Protein AF-A0A8X8Z8F3-F1 (afdb_monomer)

Structure (mmCIF, N/CA/C/O backbone):
data_AF-A0A8X8Z8F3-F1
#
_entry.id   AF-A0A8X8Z8F3-F1
#
loop_
_atom_site.group_PDB
_atom_site.id
_atom_site.type_symbol
_atom_site.label_atom_id
_atom_site.label_alt_id
_atom_site.label_comp_id
_atom_site.label_asym_id
_atom_site.label_entity_id
_atom_site.label_seq_id
_atom_site.pdbx_PDB_ins_code
_atom_site.Cartn_x
_atom_site.Cartn_y
_atom_site.Cartn_z
_atom_site.occupancy
_atom_site.B_iso_or_equiv
_atom_site.auth_seq_id
_atom_site.auth_comp_id
_atom_site.auth_asym_id
_atom_site.auth_atom_id
_atom_site.pdbx_PDB_model_num
ATOM 1 N N . MET A 1 1 ? 31.469 -39.290 -2.142 1.00 43.69 1 MET A N 1
ATOM 2 C CA . MET A 1 1 ? 32.102 -38.300 -3.041 1.00 43.69 1 MET A CA 1
ATOM 3 C C . MET A 1 1 ? 33.533 -38.746 -3.280 1.00 43.69 1 MET A C 1
ATOM 5 O O . MET A 1 1 ? 34.338 -38.673 -2.363 1.00 43.69 1 MET A O 1
ATOM 9 N N . ALA A 1 2 ? 33.801 -39.337 -4.444 1.00 33.38 2 ALA A N 1
ATOM 10 C CA . ALA A 1 2 ? 35.106 -39.889 -4.790 1.00 33.38 2 ALA A CA 1
ATOM 11 C C . ALA A 1 2 ? 36.032 -38.772 -5.294 1.00 33.38 2 ALA A C 1
ATOM 13 O O . ALA A 1 2 ? 35.688 -38.065 -6.240 1.00 33.38 2 ALA A O 1
ATOM 14 N N . ALA A 1 3 ? 37.185 -38.614 -4.646 1.00 33.22 3 ALA A N 1
ATOM 15 C CA . ALA A 1 3 ? 38.276 -37.774 -5.117 1.00 33.22 3 ALA A CA 1
ATOM 16 C C . ALA A 1 3 ? 39.025 -38.527 -6.224 1.00 33.22 3 ALA A C 1
ATOM 18 O O . ALA A 1 3 ? 39.540 -39.619 -5.992 1.00 33.22 3 ALA A O 1
ATOM 19 N N . ILE A 1 4 ? 39.054 -37.957 -7.427 1.00 37.78 4 ILE A N 1
ATOM 20 C CA . ILE A 1 4 ? 39.825 -38.486 -8.553 1.00 37.78 4 ILE A CA 1
ATOM 21 C C . ILE A 1 4 ? 41.087 -37.636 -8.681 1.00 37.78 4 ILE A C 1
ATOM 23 O O . ILE A 1 4 ? 41.047 -36.485 -9.111 1.00 37.78 4 ILE A O 1
ATOM 27 N N . THR A 1 5 ? 42.206 -38.226 -8.278 1.00 31.47 5 THR A N 1
ATOM 28 C CA . THR A 1 5 ? 43.564 -37.729 -8.486 1.00 31.47 5 THR A CA 1
ATOM 29 C C . THR A 1 5 ? 43.983 -38.049 -9.921 1.00 31.47 5 THR A C 1
ATOM 31 O O . THR A 1 5 ? 43.987 -39.216 -10.307 1.00 31.47 5 THR A O 1
ATOM 34 N N . TRP A 1 6 ? 44.370 -37.044 -10.707 1.00 32.50 6 TRP A N 1
ATOM 35 C CA . TRP A 1 6 ? 45.033 -37.248 -11.999 1.00 32.50 6 TRP A CA 1
ATOM 36 C C . TRP A 1 6 ? 46.479 -36.763 -11.918 1.00 32.50 6 TRP A C 1
ATOM 38 O O . TRP A 1 6 ? 46.748 -35.568 -11.817 1.00 32.50 6 TRP A O 1
ATOM 48 N N . ALA A 1 7 ? 47.412 -37.713 -11.968 1.00 33.41 7 ALA A N 1
ATOM 49 C CA . ALA A 1 7 ? 48.792 -37.463 -12.351 1.00 33.41 7 ALA A CA 1
ATOM 50 C C . ALA A 1 7 ? 48.845 -37.351 -13.882 1.00 33.41 7 ALA A C 1
ATOM 52 O O . ALA A 1 7 ? 48.299 -38.211 -14.572 1.00 33.41 7 ALA A O 1
ATOM 53 N N . SER A 1 8 ? 49.501 -36.321 -14.419 1.00 38.03 8 SER A N 1
ATOM 54 C CA . SER A 1 8 ? 49.778 -36.238 -15.855 1.00 38.03 8 SER A CA 1
ATOM 55 C C . SER A 1 8 ? 51.240 -35.879 -16.109 1.00 38.03 8 SER A C 1
ATOM 57 O O . SER A 1 8 ? 51.795 -34.949 -15.516 1.00 38.03 8 SER A O 1
ATOM 59 N N . LEU A 1 9 ? 51.857 -36.699 -16.959 1.00 38.66 9 LEU A N 1
ATOM 60 C CA . LEU A 1 9 ? 53.256 -36.674 -17.367 1.00 38.66 9 LEU A CA 1
ATOM 61 C C . LEU A 1 9 ? 53.637 -35.341 -18.025 1.00 38.66 9 LEU A C 1
ATOM 63 O O . LEU A 1 9 ? 52.954 -34.845 -18.918 1.00 38.66 9 LEU A O 1
ATOM 67 N N . HIS A 1 10 ? 54.797 -34.816 -17.636 1.00 41.41 10 HIS A N 1
ATOM 68 C CA . HIS A 1 10 ? 55.451 -33.705 -18.316 1.00 41.41 10 HIS A CA 1
ATOM 69 C C . HIS A 1 10 ? 56.137 -34.199 -19.598 1.00 41.41 10 HIS A C 1
ATOM 71 O O . HIS A 1 10 ? 57.133 -34.917 -19.531 1.00 41.41 10 HIS A O 1
ATOM 77 N N . LEU A 1 11 ? 55.660 -33.751 -20.759 1.00 39.16 11 LEU A N 1
ATOM 78 C CA . LEU A 1 11 ? 56.412 -33.781 -22.015 1.00 39.16 11 LEU A CA 1
ATOM 79 C C . LEU A 1 11 ? 56.846 -32.348 -22.340 1.00 39.16 11 LEU A C 1
ATOM 81 O O . LEU A 1 11 ? 56.034 -31.480 -22.645 1.00 39.16 11 LEU A O 1
ATOM 85 N N . LYS A 1 12 ? 58.147 -32.094 -22.193 1.00 33.94 12 LYS A N 1
ATOM 86 C CA . LYS A 1 12 ? 58.786 -30.787 -22.364 1.00 33.94 12 LYS A CA 1
ATOM 87 C C . LYS A 1 12 ? 59.230 -30.643 -23.820 1.00 33.94 12 LYS A C 1
ATOM 89 O O . LYS A 1 12 ? 60.264 -31.183 -24.200 1.00 33.94 12 LYS A O 1
ATOM 94 N N . THR A 1 13 ? 58.457 -29.939 -24.641 1.00 46.59 13 THR A N 1
ATOM 95 C CA . THR A 1 13 ? 58.897 -29.527 -25.984 1.00 46.59 13 THR A CA 1
ATOM 96 C C . THR A 1 13 ? 59.685 -28.213 -25.901 1.00 46.59 13 THR A C 1
ATOM 98 O O . THR A 1 13 ? 59.277 -27.323 -25.151 1.00 46.59 13 THR A O 1
ATOM 101 N N . PRO A 1 14 ? 60.796 -28.051 -26.641 1.00 41.56 14 PRO A N 1
ATOM 102 C CA . PRO A 1 14 ? 61.601 -26.835 -26.596 1.00 41.56 14 PRO A CA 1
ATOM 103 C C . PRO A 1 14 ? 60.925 -25.685 -27.359 1.00 41.56 14 PRO A C 1
ATOM 105 O O . PRO A 1 14 ? 60.580 -25.815 -28.532 1.00 41.56 14 PRO A O 1
ATOM 108 N N . THR A 1 15 ? 60.741 -24.546 -26.691 1.00 48.03 15 THR A N 1
ATOM 109 C CA . THR A 1 15 ? 60.278 -23.282 -27.279 1.00 48.03 15 THR A CA 1
ATOM 110 C C . THR A 1 15 ? 61.408 -22.630 -28.088 1.00 48.03 15 THR A C 1
ATOM 112 O O . THR A 1 15 ? 62.510 -22.483 -27.556 1.00 48.03 15 THR A O 1
ATOM 115 N N . PRO A 1 16 ? 61.180 -22.191 -29.339 1.00 45.72 16 PRO A N 1
ATOM 116 C CA . PRO A 1 16 ? 62.171 -21.419 -30.077 1.00 45.72 16 PRO A CA 1
ATOM 117 C C . PRO A 1 16 ? 62.262 -20.000 -29.498 1.00 45.72 16 PRO A C 1
ATOM 119 O O . PRO A 1 16 ? 61.254 -19.318 -29.308 1.00 45.72 16 PRO A O 1
ATOM 122 N N . SER A 1 17 ? 63.479 -19.544 -29.206 1.00 52.16 17 SER A N 1
ATOM 123 C CA . SER A 1 17 ? 63.750 -18.190 -28.722 1.00 52.16 17 SER A CA 1
ATOM 124 C C . SER A 1 17 ? 63.631 -17.179 -29.865 1.00 52.16 17 SER A C 1
ATOM 126 O O . SER A 1 17 ? 64.518 -17.091 -30.713 1.00 52.16 17 SER A O 1
ATOM 128 N N . LEU A 1 18 ? 62.552 -16.398 -29.881 1.00 50.28 18 LEU A N 1
ATOM 129 C CA . LEU A 1 18 ? 62.439 -15.209 -30.726 1.00 50.28 18 LEU A CA 1
ATOM 130 C C . LEU A 1 18 ? 63.253 -14.067 -30.100 1.00 50.28 18 LEU A C 1
ATOM 132 O O . LEU A 1 18 ? 62.973 -13.626 -28.986 1.00 50.28 18 LEU A O 1
ATOM 136 N N . HIS A 1 19 ? 64.280 -13.604 -30.811 1.00 53.75 19 HIS A N 1
ATOM 137 C CA . HIS A 1 19 ? 65.082 -12.448 -30.421 1.00 53.75 19 HIS A CA 1
ATOM 138 C C . HIS A 1 19 ? 64.339 -11.161 -30.804 1.00 53.75 19 HIS A C 1
ATOM 140 O O . HIS A 1 19 ? 64.171 -10.868 -31.987 1.00 53.75 19 HIS A O 1
ATOM 146 N N . PHE A 1 20 ? 63.882 -10.398 -29.811 1.00 52.25 20 PHE A N 1
ATOM 147 C CA . PHE A 1 20 ? 63.303 -9.072 -30.027 1.00 52.25 20 PHE A CA 1
ATOM 148 C C . PHE A 1 20 ? 64.418 -8.013 -30.048 1.00 52.25 20 PHE A C 1
ATOM 150 O O . PHE A 1 20 ? 65.245 -8.004 -29.133 1.00 52.25 20 PHE A O 1
ATOM 157 N N . PRO A 1 21 ? 64.462 -7.101 -31.036 1.00 55.72 21 PRO A N 1
ATOM 1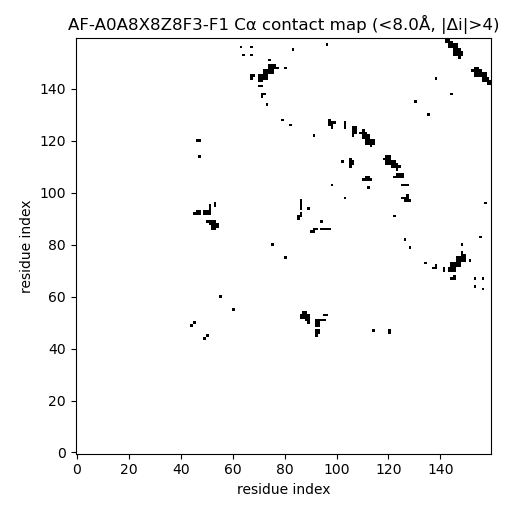58 C CA . PRO A 1 21 ? 65.409 -5.994 -31.013 1.00 55.72 21 PRO A CA 1
ATOM 159 C C . PRO A 1 21 ? 65.027 -4.983 -29.920 1.00 55.72 21 PRO A C 1
ATOM 161 O O . PRO A 1 21 ? 63.849 -4.703 -29.694 1.00 55.72 21 PRO A O 1
ATOM 164 N N . ASN A 1 22 ? 66.031 -4.426 -29.238 1.00 58.31 22 ASN A N 1
ATOM 165 C CA . ASN A 1 22 ? 65.827 -3.426 -28.189 1.00 58.31 22 ASN A CA 1
ATOM 166 C C . ASN A 1 22 ? 65.208 -2.141 -28.761 1.00 58.31 22 ASN A C 1
ATOM 168 O O . ASN A 1 22 ? 65.807 -1.474 -29.604 1.00 58.31 22 ASN A O 1
ATOM 172 N N . LEU A 1 23 ? 64.031 -1.771 -28.253 1.00 58.06 23 LEU A N 1
ATOM 173 C CA . LEU A 1 23 ? 63.399 -0.480 -28.522 1.00 58.06 23 LEU A CA 1
ATOM 174 C C . LEU A 1 23 ? 64.126 0.650 -27.764 1.00 58.06 23 LEU A C 1
ATOM 176 O O . LEU A 1 23 ? 64.503 0.464 -26.601 1.00 58.06 23 LEU A O 1
ATOM 180 N N . PRO A 1 24 ? 64.305 1.836 -28.376 1.00 53.84 24 PRO A N 1
ATOM 181 C CA . PRO A 1 24 ? 64.864 2.993 -27.687 1.00 53.84 24 PRO A CA 1
ATOM 182 C C . PRO A 1 24 ? 63.891 3.475 -26.604 1.00 53.84 24 PRO A C 1
ATOM 184 O O . PRO A 1 24 ? 62.685 3.536 -26.831 1.00 53.84 24 PRO A O 1
ATOM 187 N N . LYS A 1 25 ? 64.405 3.827 -25.419 1.00 58.78 25 LYS A N 1
ATOM 188 C CA . LYS A 1 25 ? 63.605 4.393 -24.320 1.00 58.78 25 LYS A CA 1
ATOM 189 C C . LYS A 1 25 ? 63.411 5.898 -24.543 1.00 58.78 25 LYS A C 1
ATOM 191 O O . LYS A 1 25 ? 64.425 6.597 -24.526 1.00 58.78 25 LYS A O 1
ATOM 196 N N . PRO A 1 26 ? 62.182 6.442 -24.643 1.00 51.66 26 PRO A N 1
ATOM 197 C CA . PRO A 1 26 ? 61.991 7.882 -24.576 1.00 51.66 26 PRO A CA 1
ATOM 198 C C . PRO A 1 26 ? 61.327 8.299 -23.255 1.00 51.66 26 PRO A C 1
ATOM 200 O O . PRO A 1 26 ? 60.223 7.884 -22.921 1.00 51.66 26 PRO A O 1
ATOM 203 N N . HIS A 1 27 ? 62.093 9.113 -22.528 1.00 49.78 27 HIS A N 1
ATOM 204 C CA . HIS A 1 27 ? 61.768 10.233 -21.637 1.00 49.78 27 HIS A CA 1
ATOM 205 C C . HIS A 1 27 ? 60.506 10.210 -20.754 1.00 49.78 27 HIS A C 1
ATOM 207 O O . HIS A 1 27 ? 59.371 10.113 -21.208 1.00 49.78 27 HIS A O 1
ATOM 213 N N . SER A 1 28 ? 60.734 10.439 -19.454 1.00 52.75 28 SER A N 1
ATOM 214 C CA . SER A 1 28 ? 59.713 10.634 -18.426 1.00 52.75 28 SER A CA 1
ATOM 215 C C . SER A 1 28 ? 58.851 11.865 -18.717 1.00 52.75 28 SER A C 1
ATOM 217 O O . SER A 1 28 ? 59.177 12.985 -18.319 1.00 52.75 28 SER A O 1
ATOM 219 N N . ILE A 1 29 ? 57.714 11.656 -19.371 1.00 55.25 29 ILE A N 1
ATOM 220 C CA . ILE A 1 29 ? 56.588 12.577 -19.261 1.00 55.25 29 ILE A CA 1
ATOM 221 C C . ILE A 1 29 ? 56.044 12.384 -17.845 1.00 55.25 29 ILE A C 1
ATOM 223 O O . ILE A 1 29 ? 55.671 11.273 -17.470 1.00 55.25 29 ILE A O 1
ATOM 227 N N . LEU A 1 30 ? 56.028 13.447 -17.039 1.00 57.44 30 LEU A N 1
ATOM 228 C CA . LEU A 1 30 ? 55.315 13.485 -15.761 1.00 57.44 30 LEU A CA 1
ATOM 229 C C . LEU A 1 30 ? 53.806 13.372 -16.033 1.00 57.44 30 LEU A C 1
ATOM 231 O O . LEU A 1 30 ? 53.059 14.346 -15.970 1.00 57.44 30 LEU A O 1
ATOM 235 N N . THR A 1 31 ? 53.338 12.174 -16.372 1.00 57.81 31 THR A N 1
ATOM 236 C CA . THR A 1 31 ? 51.919 11.844 -16.395 1.00 57.81 31 THR A CA 1
ATOM 237 C C . THR A 1 31 ? 51.443 11.830 -14.954 1.00 57.81 31 THR A C 1
ATOM 239 O O . THR A 1 31 ? 51.767 10.917 -14.191 1.00 57.81 31 THR A O 1
ATOM 242 N N . ARG A 1 32 ? 50.683 12.863 -14.567 1.00 60.31 32 ARG A N 1
ATOM 243 C CA . ARG A 1 32 ? 49.881 12.848 -13.339 1.00 60.31 32 ARG A CA 1
ATOM 244 C C . ARG A 1 32 ? 49.133 11.511 -13.306 1.00 60.31 32 ARG A C 1
ATOM 246 O O . ARG A 1 32 ? 48.430 11.221 -14.276 1.00 60.31 32 ARG A O 1
ATOM 253 N N . PRO A 1 33 ? 49.274 10.694 -12.248 1.00 62.16 33 PRO A N 1
ATOM 254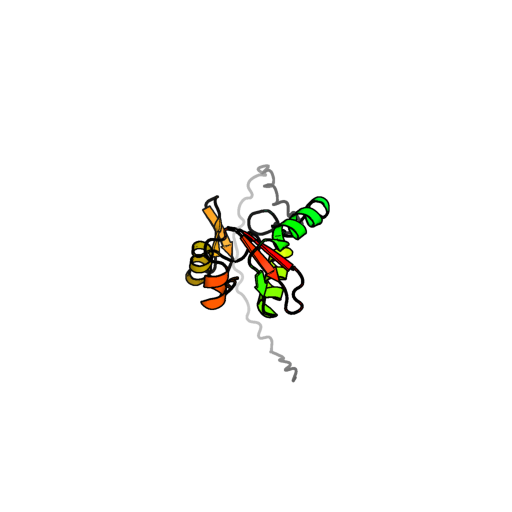 C CA . PRO A 1 33 ? 48.493 9.474 -12.150 1.00 62.16 33 PRO A CA 1
ATOM 255 C C . PRO A 1 33 ? 47.019 9.867 -12.233 1.00 62.16 33 PRO A C 1
ATOM 257 O O . PRO A 1 33 ? 46.569 10.750 -11.496 1.00 62.16 33 PRO A O 1
ATOM 260 N N . ALA A 1 34 ? 46.289 9.255 -13.168 1.00 68.50 34 ALA A N 1
ATOM 261 C CA . ALA A 1 34 ? 44.843 9.392 -13.223 1.00 68.50 34 ALA A CA 1
ATOM 262 C C . ALA A 1 34 ? 44.290 9.099 -11.817 1.00 68.50 34 ALA A C 1
ATOM 264 O O . ALA A 1 34 ? 44.790 8.177 -11.155 1.00 68.50 34 ALA A O 1
ATOM 265 N N . PRO A 1 35 ? 43.330 9.895 -11.314 1.00 67.38 35 PRO A N 1
ATOM 266 C CA . PRO A 1 35 ? 42.767 9.653 -9.999 1.00 67.38 35 PRO A CA 1
ATOM 267 C C . PRO A 1 35 ? 42.240 8.220 -9.974 1.00 67.38 35 PRO A C 1
ATOM 269 O O . PRO A 1 35 ? 41.358 7.855 -10.750 1.00 67.38 35 PRO A O 1
ATOM 272 N N . ARG A 1 36 ? 42.832 7.389 -9.112 1.00 65.44 36 ARG A N 1
ATOM 273 C CA . ARG A 1 36 ? 42.339 6.032 -8.879 1.00 65.44 36 ARG A CA 1
ATOM 274 C C . ARG A 1 36 ? 40.875 6.158 -8.452 1.00 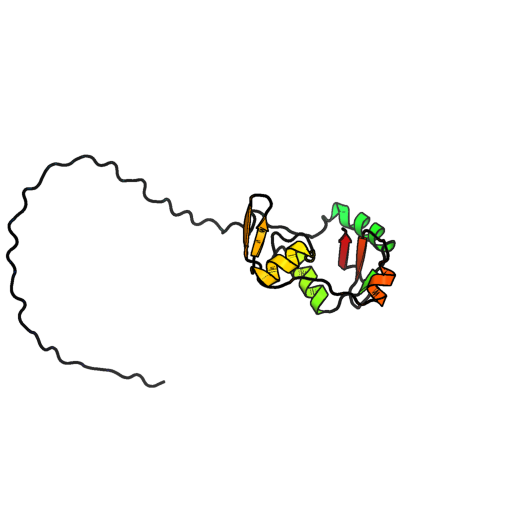65.44 36 ARG A C 1
ATOM 276 O O . ARG A 1 36 ? 40.596 7.029 -7.618 1.00 65.44 36 ARG A O 1
ATOM 283 N N . PRO A 1 37 ? 39.951 5.342 -8.988 1.00 68.50 37 PRO A N 1
ATOM 284 C CA . PRO A 1 37 ? 38.574 5.372 -8.529 1.00 68.50 37 PRO A CA 1
ATOM 285 C C . PRO A 1 37 ? 38.591 5.147 -7.018 1.00 68.50 37 PRO A C 1
ATOM 287 O O . PRO A 1 37 ? 39.109 4.146 -6.522 1.00 68.50 37 PRO A O 1
ATOM 290 N N . ARG A 1 38 ? 38.111 6.145 -6.273 1.00 70.38 38 ARG A N 1
ATOM 291 C CA . ARG A 1 38 ? 37.928 6.030 -4.829 1.00 70.38 38 ARG A CA 1
ATOM 292 C C . ARG A 1 38 ? 36.807 5.024 -4.616 1.00 70.38 38 ARG A C 1
ATOM 294 O O . ARG A 1 38 ? 35.641 5.374 -4.758 1.00 70.38 38 ARG A O 1
ATOM 301 N N . ILE A 1 39 ? 37.173 3.788 -4.296 1.00 72.88 39 ILE A N 1
ATOM 302 C CA . ILE A 1 39 ? 36.227 2.770 -3.844 1.00 72.88 39 ILE A CA 1
ATOM 303 C C . ILE A 1 39 ? 35.665 3.267 -2.509 1.00 72.88 39 ILE A C 1
ATOM 305 O O . ILE A 1 39 ? 36.397 3.372 -1.525 1.00 72.88 39 ILE A O 1
ATOM 309 N N . ARG A 1 40 ? 34.388 3.650 -2.493 1.00 69.06 40 ARG A N 1
ATOM 310 C CA . ARG A 1 40 ? 33.650 3.949 -1.263 1.00 69.06 40 ARG A CA 1
ATOM 311 C C . ARG A 1 40 ? 32.885 2.691 -0.871 1.00 69.06 40 ARG A C 1
ATOM 313 O O . ARG A 1 40 ? 32.129 2.168 -1.677 1.00 69.06 40 ARG A O 1
ATOM 320 N N . ALA A 1 41 ? 33.100 2.216 0.350 1.00 78.00 41 ALA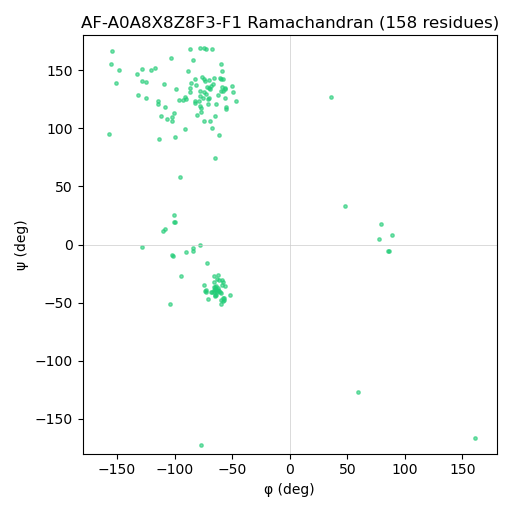 A N 1
ATOM 321 C CA . ALA A 1 41 ? 32.358 1.107 0.943 1.00 78.00 41 ALA A CA 1
ATOM 322 C C . ALA A 1 41 ? 31.202 1.652 1.800 1.00 78.00 41 ALA A C 1
ATOM 324 O O . ALA A 1 41 ? 31.177 1.465 3.013 1.00 78.00 41 ALA A O 1
ATOM 325 N N . SER A 1 42 ? 30.303 2.426 1.192 1.00 86.69 42 SER A N 1
ATOM 326 C CA . SER A 1 42 ? 29.051 2.834 1.839 1.00 86.69 42 SER A CA 1
ATOM 327 C C . SER A 1 42 ? 27.990 1.747 1.668 1.00 86.69 42 SER A C 1
ATOM 329 O O . SER A 1 42 ? 28.093 0.920 0.761 1.00 86.69 42 SER A O 1
ATOM 331 N N . LEU A 1 43 ? 26.972 1.750 2.532 1.00 92.38 43 LEU A N 1
ATOM 332 C CA . LEU A 1 43 ? 25.776 0.936 2.314 1.00 92.38 43 LEU A CA 1
ATOM 333 C C . LEU A 1 43 ? 25.120 1.326 0.981 1.00 92.38 43 LEU A C 1
ATOM 335 O O . LEU A 1 43 ? 25.240 2.472 0.541 1.00 92.38 43 LEU A O 1
ATOM 339 N N . ILE A 1 44 ? 24.470 0.355 0.340 1.00 92.69 44 ILE A N 1
ATOM 340 C CA . ILE A 1 44 ? 23.706 0.588 -0.886 1.00 92.69 44 ILE A CA 1
ATOM 341 C C . ILE A 1 44 ? 22.506 1.491 -0.587 1.00 92.69 44 ILE A C 1
ATOM 343 O O . ILE A 1 44 ? 21.905 1.403 0.485 1.00 92.69 44 ILE A O 1
ATOM 347 N N . GLU A 1 45 ? 22.182 2.371 -1.528 1.00 93.44 45 GLU A N 1
ATOM 348 C CA . GLU A 1 45 ? 20.980 3.193 -1.443 1.00 93.44 45 GLU A CA 1
ATOM 349 C C . GLU A 1 45 ? 19.741 2.346 -1.782 1.00 93.44 45 GLU A C 1
ATOM 351 O O . GLU A 1 45 ? 19.824 1.475 -2.650 1.00 93.44 45 GLU A O 1
ATOM 356 N N . PRO A 1 46 ? 18.594 2.577 -1.122 1.00 95.44 46 PRO A N 1
ATOM 357 C CA . PRO A 1 46 ? 17.337 1.941 -1.501 1.00 95.44 46 PRO A CA 1
ATOM 358 C C . PRO A 1 46 ? 16.926 2.286 -2.937 1.00 95.44 46 PRO A C 1
ATOM 360 O O . PRO A 1 46 ? 17.257 3.359 -3.452 1.00 95.44 46 PRO A O 1
ATOM 363 N N . ASP A 1 47 ? 16.133 1.414 -3.556 1.00 93.06 47 ASP A N 1
ATOM 364 C CA . ASP A 1 47 ? 15.536 1.674 -4.866 1.00 93.06 47 ASP A CA 1
ATOM 365 C C . ASP A 1 47 ? 14.684 2.956 -4.839 1.00 93.06 47 ASP A C 1
ATOM 367 O O . ASP A 1 47 ? 13.891 3.192 -3.928 1.00 93.06 47 ASP A O 1
ATOM 371 N N . GLY A 1 48 ? 14.879 3.828 -5.833 1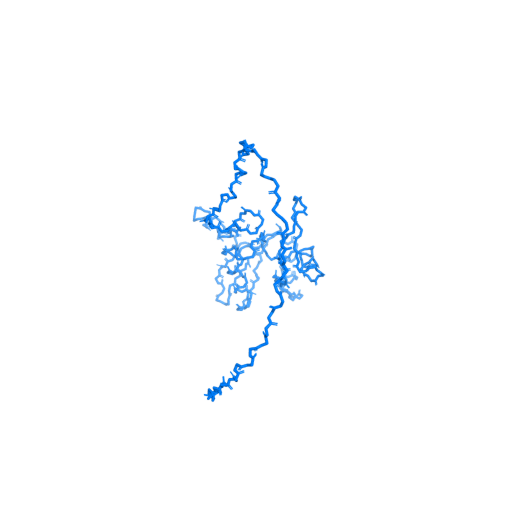.00 90.69 48 GLY A N 1
ATOM 372 C CA . GLY A 1 48 ? 14.271 5.165 -5.863 1.00 90.69 48 GLY A CA 1
ATOM 373 C C . GLY A 1 48 ? 14.949 6.204 -4.956 1.00 90.69 48 GLY A C 1
ATOM 374 O O . GLY A 1 48 ? 14.476 7.335 -4.868 1.00 90.69 48 GLY A O 1
ATOM 375 N N . GLY A 1 49 ? 16.062 5.850 -4.306 1.00 92.44 49 GLY A N 1
ATOM 376 C CA . GLY A 1 49 ? 16.923 6.758 -3.543 1.00 92.44 49 GLY A CA 1
ATOM 377 C C . GLY A 1 49 ? 16.505 6.983 -2.088 1.00 92.44 49 GLY A C 1
ATOM 378 O O . GLY A 1 49 ? 17.218 7.650 -1.342 1.00 92.44 49 GLY A O 1
ATOM 379 N N . THR A 1 50 ? 15.360 6.462 -1.639 1.00 93.81 50 THR A N 1
ATOM 380 C CA . THR A 1 50 ? 14.898 6.592 -0.246 1.00 93.81 50 THR A CA 1
ATOM 381 C C . THR A 1 50 ? 14.037 5.396 0.149 1.00 93.81 50 THR A C 1
ATOM 383 O O . THR A 1 50 ? 13.207 4.946 -0.635 1.00 93.81 50 THR A O 1
ATOM 386 N N . LEU A 1 51 ? 14.222 4.900 1.377 1.00 96.62 51 LEU A N 1
ATOM 387 C CA . LEU A 1 51 ? 13.383 3.847 1.950 1.00 96.62 51 LEU A CA 1
ATOM 388 C C . LEU A 1 51 ? 11.986 4.407 2.249 1.00 96.62 51 LEU A C 1
ATOM 390 O O . LEU A 1 51 ? 11.856 5.408 2.958 1.00 96.62 51 LEU A O 1
ATOM 394 N N . VAL A 1 52 ? 10.950 3.760 1.724 1.00 97.50 52 VAL A N 1
ATOM 395 C CA . VAL A 1 52 ? 9.551 4.153 1.916 1.00 97.50 52 VAL A CA 1
ATOM 396 C C . VAL A 1 52 ? 8.926 3.286 3.008 1.00 97.50 52 VAL A C 1
ATOM 398 O O . VAL A 1 52 ? 8.416 2.207 2.735 1.00 97.50 52 VAL A O 1
ATOM 401 N N . GLU A 1 53 ? 8.964 3.763 4.252 1.00 97.25 53 GLU A N 1
ATOM 402 C CA . GLU A 1 53 ? 8.262 3.142 5.384 1.00 97.25 53 GLU A CA 1
ATOM 403 C C . GLU A 1 53 ? 6.815 3.661 5.463 1.00 97.25 53 GLU A C 1
ATOM 405 O O . GLU A 1 53 ? 6.576 4.869 5.357 1.00 97.25 53 GLU A O 1
ATOM 410 N N . LEU A 1 54 ? 5.843 2.762 5.658 1.00 97.62 54 LEU A N 1
ATOM 411 C CA . LEU A 1 54 ? 4.407 3.103 5.696 1.00 97.62 54 LEU A CA 1
ATOM 412 C C . LEU A 1 54 ? 3.795 3.005 7.100 1.00 97.62 54 LEU A C 1
ATOM 414 O O . LEU A 1 54 ? 2.574 3.047 7.262 1.00 97.62 54 LEU A O 1
ATOM 418 N N . MET A 1 55 ? 4.639 2.907 8.126 1.00 97.00 55 MET A N 1
ATOM 419 C CA . MET A 1 55 ? 4.212 2.952 9.519 1.00 97.00 55 MET A CA 1
ATOM 420 C C . MET A 1 55 ? 3.749 4.362 9.899 1.00 97.00 55 MET A C 1
ATOM 422 O O . MET A 1 55 ? 4.391 5.373 9.608 1.00 97.00 55 MET A O 1
ATOM 426 N N . VAL A 1 56 ? 2.611 4.440 10.586 1.00 96.19 56 VAL A N 1
ATOM 427 C CA . VAL A 1 56 ? 2.103 5.706 11.122 1.00 96.19 56 VAL A CA 1
ATOM 428 C C . VAL A 1 56 ? 2.982 6.140 12.295 1.00 96.19 56 VAL A C 1
ATOM 430 O O . VAL A 1 56 ? 3.291 5.344 13.180 1.00 96.19 56 VAL A O 1
ATOM 433 N N . LYS A 1 57 ? 3.338 7.427 12.345 1.00 96.12 57 LYS A N 1
ATOM 434 C CA . LYS A 1 57 ? 4.054 8.004 13.490 1.00 96.12 57 LYS A CA 1
ATOM 435 C C . LYS A 1 57 ? 3.239 7.846 14.771 1.00 96.12 57 LYS A C 1
ATOM 437 O O . LYS A 1 57 ? 2.033 8.082 14.772 1.00 96.12 57 LYS A O 1
ATOM 442 N N . GLU A 1 58 ? 3.906 7.574 15.888 1.00 95.75 58 GLU A N 1
ATOM 443 C CA . GLU A 1 58 ? 3.223 7.339 17.169 1.00 95.75 58 GLU A CA 1
ATOM 444 C C . GLU A 1 58 ? 2.304 8.508 17.579 1.00 95.75 58 GLU A C 1
ATOM 446 O O . GLU A 1 58 ? 1.196 8.294 18.064 1.00 95.75 58 GLU A O 1
ATOM 451 N N . SER A 1 59 ? 2.698 9.751 17.276 1.00 96.88 59 SER A N 1
ATOM 452 C CA . SER A 1 59 ? 1.891 10.953 17.533 1.00 96.88 59 SER A CA 1
ATOM 453 C C . SER A 1 59 ? 0.558 11.000 16.773 1.00 96.88 59 SER A C 1
ATOM 455 O O . SER A 1 59 ? -0.379 11.661 17.213 1.00 96.88 59 SER A O 1
ATOM 457 N N . GLU A 1 60 ? 0.463 10.329 15.626 1.00 96.00 60 GLU A N 1
ATOM 458 C CA . GLU A 1 60 ? -0.715 10.316 14.746 1.00 96.00 60 GLU A CA 1
ATOM 459 C C . GLU A 1 60 ? -1.541 9.031 14.894 1.00 96.00 60 GLU A C 1
ATOM 461 O O . GLU A 1 60 ? -2.659 8.937 14.390 1.00 96.00 60 GLU A O 1
ATOM 466 N N . LYS A 1 61 ? -1.029 8.030 15.614 1.00 94.62 61 LYS A N 1
ATOM 467 C CA . LYS A 1 61 ? -1.658 6.712 15.733 1.00 94.62 61 LYS A CA 1
ATOM 468 C C . LYS A 1 61 ? -3.083 6.793 16.276 1.00 94.62 61 LYS A C 1
ATOM 470 O O . LYS A 1 61 ? -4.000 6.240 15.678 1.00 94.62 61 LYS A O 1
ATOM 475 N N . LEU A 1 62 ? -3.297 7.548 17.355 1.00 96.19 62 LEU A N 1
ATOM 476 C CA . LEU A 1 62 ? -4.625 7.709 17.963 1.00 96.19 62 LEU A CA 1
ATOM 477 C C . LEU A 1 62 ? -5.636 8.375 17.021 1.00 96.19 62 LEU A C 1
ATOM 479 O O . LEU A 1 62 ? -6.811 8.011 17.033 1.00 96.19 62 LEU A O 1
ATOM 483 N N . SER A 1 63 ? -5.209 9.351 16.214 1.00 96.56 63 SER A N 1
ATOM 484 C CA . SER A 1 63 ? -6.111 10.015 15.267 1.00 96.56 63 SER A CA 1
ATOM 485 C C . SER A 1 63 ? -6.448 9.103 14.090 1.00 96.56 63 SER A C 1
ATOM 487 O O . SER A 1 63 ? -7.607 9.047 13.683 1.00 96.56 63 SER A O 1
ATOM 489 N N . LYS A 1 64 ? -5.475 8.327 13.595 1.00 96.31 64 LYS A N 1
ATOM 490 C CA . LYS A 1 64 ? -5.694 7.323 12.545 1.00 96.31 64 LYS A CA 1
ATOM 491 C C . LYS A 1 64 ? -6.615 6.197 13.010 1.00 96.31 64 LYS A C 1
ATOM 493 O O . LYS A 1 64 ? -7.544 5.870 12.282 1.00 96.31 64 LYS A O 1
ATOM 498 N N . VAL A 1 65 ? -6.433 5.670 14.223 1.00 96.44 65 VAL A N 1
ATOM 499 C CA . VAL A 1 65 ? -7.321 4.638 14.792 1.00 96.44 65 VAL A CA 1
ATOM 500 C C . VAL A 1 65 ? -8.767 5.135 14.842 1.00 96.44 65 VAL A C 1
ATOM 502 O O . VAL A 1 65 ? -9.653 4.472 14.313 1.00 96.44 65 VAL A O 1
ATOM 505 N N . LYS A 1 66 ? -9.002 6.344 15.369 1.00 96.81 66 LYS A N 1
ATOM 506 C CA . LYS A 1 66 ? -10.347 6.947 15.403 1.00 96.81 66 LYS A CA 1
ATOM 507 C C . LYS A 1 66 ? -10.942 7.155 14.011 1.00 96.81 66 LYS A C 1
ATOM 509 O O . LYS A 1 66 ? -12.128 6.926 13.812 1.00 96.81 66 LYS A O 1
ATOM 514 N N . ALA A 1 67 ? -10.136 7.593 13.043 1.00 95.06 67 ALA A N 1
ATOM 515 C CA . ALA A 1 67 ? -10.600 7.755 11.668 1.00 95.06 67 ALA A CA 1
ATOM 516 C C . ALA A 1 67 ? -11.000 6.407 11.045 1.00 95.06 67 ALA A C 1
ATOM 518 O O . ALA A 1 67 ? -12.023 6.324 10.372 1.00 95.06 67 ALA A O 1
ATOM 519 N N . ALA A 1 68 ? -10.233 5.346 11.311 1.00 96.56 68 ALA A N 1
ATOM 520 C CA . ALA A 1 68 ? -10.489 4.011 10.782 1.00 96.56 68 ALA A CA 1
ATOM 521 C C . ALA A 1 68 ? -11.785 3.374 11.304 1.00 96.56 68 ALA A C 1
ATOM 523 O O . ALA A 1 68 ? -12.382 2.563 10.599 1.00 96.56 68 ALA A O 1
ATOM 524 N N . GLU A 1 69 ? -12.250 3.740 12.504 1.00 95.94 69 GLU A N 1
ATOM 525 C CA . GLU A 1 69 ? -13.516 3.238 13.065 1.00 95.94 69 GLU A CA 1
ATOM 526 C C . GLU A 1 69 ? -14.726 3.559 12.178 1.00 95.94 69 GLU A C 1
ATOM 528 O O . GLU A 1 69 ? -15.688 2.792 12.152 1.00 95.94 69 GLU A O 1
ATOM 533 N N . GLN A 1 70 ? -14.667 4.672 11.442 1.00 95.06 70 GLN A N 1
ATOM 534 C CA . GLN A 1 70 ? -15.743 5.147 10.569 1.00 95.06 70 GLN A CA 1
ATOM 535 C C . GLN A 1 70 ? -15.642 4.607 9.136 1.00 95.06 70 GLN A C 1
ATOM 537 O O . GLN A 1 70 ? -16.542 4.846 8.331 1.00 95.06 70 GLN A O 1
ATOM 542 N N . LEU A 1 71 ? -14.559 3.900 8.799 1.00 96.88 71 LEU A N 1
ATOM 543 C CA . LEU A 1 71 ? -14.320 3.408 7.446 1.00 96.88 71 LEU A CA 1
ATOM 544 C C . LEU A 1 71 ? -14.946 2.025 7.224 1.00 96.88 71 LEU A C 1
ATOM 546 O O . LEU A 1 71 ? -14.993 1.202 8.145 1.00 96.88 71 LEU A O 1
ATOM 550 N N . PRO A 1 72 ? -15.368 1.715 5.983 1.00 96.56 72 PRO A N 1
ATOM 551 C CA . PRO A 1 72 ? -15.683 0.345 5.604 1.00 96.56 72 PRO A CA 1
ATOM 552 C C . PRO A 1 72 ? -14.471 -0.560 5.852 1.00 96.56 72 PRO A C 1
ATOM 554 O O . PRO A 1 72 ? -13.336 -0.220 5.509 1.00 96.56 72 PRO A O 1
ATOM 557 N N . LYS A 1 73 ? -14.728 -1.716 6.469 1.00 96.00 73 LYS A N 1
ATOM 558 C CA . LYS A 1 73 ? -13.693 -2.664 6.889 1.00 96.00 73 LYS A CA 1
ATOM 559 C C . LYS A 1 73 ? -13.533 -3.794 5.879 1.00 96.00 73 LYS A C 1
ATOM 561 O O . LYS A 1 73 ? -14.519 -4.417 5.481 1.00 96.00 73 LYS A O 1
ATOM 566 N N . ILE A 1 74 ? -12.289 -4.098 5.533 1.00 96.75 74 ILE A N 1
ATOM 567 C CA . ILE A 1 74 ? -11.892 -5.246 4.719 1.00 96.75 74 ILE A CA 1
ATOM 568 C C . ILE A 1 74 ? -11.069 -6.172 5.605 1.00 96.75 74 ILE A C 1
ATOM 570 O O . ILE A 1 74 ? -10.042 -5.766 6.144 1.00 96.75 74 ILE A O 1
ATOM 574 N N . ARG A 1 75 ? -11.531 -7.415 5.757 1.00 96.81 75 ARG A N 1
ATOM 575 C CA . ARG A 1 75 ? -10.770 -8.452 6.454 1.00 96.81 75 ARG A CA 1
ATOM 576 C C . ARG A 1 75 ? -9.676 -8.987 5.538 1.00 96.81 75 ARG A C 1
ATOM 578 O O . ARG A 1 75 ? -9.972 -9.390 4.415 1.00 96.81 75 ARG A O 1
ATOM 585 N N . LEU A 1 76 ? -8.449 -8.990 6.038 1.00 97.31 76 LEU A N 1
ATOM 586 C CA . LEU A 1 76 ? -7.273 -9.516 5.363 1.00 97.31 76 LEU A CA 1
ATOM 587 C C . LEU A 1 76 ? -7.178 -11.029 5.539 1.00 97.31 76 LEU A C 1
ATOM 589 O O . LEU A 1 76 ? -7.450 -11.557 6.620 1.00 97.31 76 LEU A O 1
ATOM 593 N N . SER A 1 77 ? -6.740 -11.727 4.492 1.00 96.81 77 SER A N 1
ATOM 594 C CA . SER A 1 77 ? -6.225 -13.084 4.657 1.00 96.81 77 SER A CA 1
ATOM 595 C C . SER A 1 77 ? -4.846 -13.058 5.326 1.00 96.81 77 SER A C 1
ATOM 597 O O . SER A 1 77 ? -4.186 -12.020 5.413 1.00 96.81 77 SER A O 1
ATOM 599 N N . ALA A 1 78 ? -4.363 -14.226 5.753 1.00 97.00 78 ALA A N 1
ATOM 600 C CA . ALA A 1 78 ? -3.015 -14.349 6.305 1.00 97.00 78 ALA A CA 1
ATOM 601 C C . ALA A 1 78 ? -1.923 -13.899 5.314 1.00 97.00 78 ALA A C 1
ATOM 603 O O . ALA A 1 78 ? -0.925 -13.314 5.727 1.00 97.00 78 ALA A O 1
ATOM 604 N N . VAL A 1 79 ? -2.118 -14.146 4.013 1.00 97.31 79 VAL A N 1
ATOM 605 C CA . VAL A 1 79 ? -1.172 -13.731 2.966 1.00 97.31 79 VAL A CA 1
ATOM 606 C C . VAL A 1 79 ? -1.237 -12.221 2.750 1.00 97.31 79 VAL A C 1
ATOM 608 O O . VAL A 1 79 ? -0.197 -11.577 2.639 1.00 97.31 79 VAL A O 1
ATOM 611 N N . ASP A 1 80 ? -2.433 -11.630 2.760 1.00 97.75 80 ASP A N 1
ATOM 612 C CA . ASP A 1 80 ? -2.570 -10.176 2.614 1.00 97.75 80 ASP A CA 1
ATOM 613 C C . ASP A 1 80 ? -1.920 -9.437 3.787 1.00 97.75 80 ASP A C 1
ATOM 615 O O . ASP A 1 80 ? -1.247 -8.430 3.585 1.00 97.75 80 ASP A O 1
ATOM 619 N N . LEU A 1 81 ? -2.049 -9.966 5.009 1.00 97.94 81 LEU A N 1
ATOM 620 C CA . LEU A 1 81 ? -1.383 -9.417 6.191 1.00 97.94 81 LEU A CA 1
ATOM 621 C C . LEU A 1 81 ? 0.148 -9.452 6.060 1.00 97.94 81 LEU A C 1
ATOM 623 O O . LEU A 1 81 ? 0.824 -8.486 6.407 1.00 97.94 81 LEU A O 1
ATOM 627 N N . GLN A 1 82 ? 0.704 -10.533 5.506 1.00 98.25 82 GLN A N 1
ATOM 628 C CA . GLN A 1 82 ? 2.140 -10.622 5.220 1.00 98.25 82 GLN A CA 1
ATOM 629 C C . GLN A 1 82 ? 2.571 -9.573 4.190 1.00 98.25 82 GLN A C 1
ATOM 631 O O . GLN A 1 82 ? 3.606 -8.932 4.372 1.00 98.25 82 GLN A O 1
ATOM 636 N N . TRP A 1 83 ? 1.768 -9.338 3.148 1.00 98.38 83 TRP A N 1
ATOM 637 C CA . TRP A 1 83 ? 2.041 -8.266 2.187 1.00 98.38 83 TRP A CA 1
ATOM 638 C C . TRP A 1 83 ? 1.965 -6.876 2.814 1.00 98.38 83 TRP A C 1
ATOM 640 O O . TRP A 1 83 ? 2.788 -6.025 2.480 1.00 98.38 83 TRP A O 1
ATOM 650 N N . VAL A 1 84 ? 1.047 -6.646 3.758 1.00 98.31 84 VAL A N 1
ATOM 651 C CA . VAL A 1 84 ? 1.016 -5.393 4.526 1.00 98.31 84 VAL A CA 1
ATOM 652 C C . VAL A 1 84 ? 2.321 -5.193 5.298 1.00 98.31 84 VAL A C 1
ATOM 654 O O . VAL A 1 84 ? 2.849 -4.088 5.258 1.00 98.31 84 VAL A O 1
ATOM 657 N N . HIS A 1 85 ? 2.891 -6.232 5.919 1.00 98.06 85 HIS A N 1
ATOM 658 C CA . HIS A 1 85 ? 4.191 -6.122 6.601 1.00 98.06 85 HIS A CA 1
ATOM 659 C C . HIS A 1 85 ? 5.348 -5.801 5.639 1.00 98.06 85 HIS A C 1
ATOM 661 O O . HIS A 1 85 ? 6.169 -4.925 5.911 1.00 98.06 85 HIS A O 1
ATOM 667 N N . VAL A 1 86 ? 5.391 -6.469 4.478 1.00 98.44 86 VAL A N 1
ATOM 668 C CA . VAL A 1 86 ? 6.389 -6.196 3.425 1.00 98.44 86 VAL A CA 1
ATOM 669 C C . VAL A 1 86 ? 6.330 -4.727 2.998 1.00 98.44 86 VAL A C 1
ATOM 671 O O . VAL A 1 86 ? 7.363 -4.063 2.889 1.00 98.44 86 VAL A O 1
ATOM 674 N N . LEU A 1 87 ? 5.120 -4.208 2.779 1.00 98.44 87 LEU A N 1
ATOM 675 C CA . LEU A 1 87 ? 4.899 -2.812 2.414 1.00 98.44 87 LEU A CA 1
ATOM 676 C C . LEU A 1 87 ? 5.229 -1.856 3.568 1.00 98.44 87 LEU A C 1
ATOM 678 O O . LEU A 1 87 ? 5.837 -0.816 3.331 1.00 98.44 87 LEU A O 1
ATOM 682 N N . SER A 1 88 ? 4.865 -2.189 4.810 1.00 97.94 88 SER A N 1
ATOM 683 C CA . SER A 1 88 ? 5.049 -1.296 5.958 1.00 97.94 88 SER A CA 1
ATOM 684 C C . SER A 1 88 ? 6.511 -1.034 6.278 1.00 97.94 88 SER A C 1
ATOM 686 O O . SER A 1 88 ? 6.860 0.103 6.578 1.00 97.94 88 SER A O 1
ATOM 688 N N . GLU A 1 89 ? 7.356 -2.059 6.171 1.00 97.94 89 GLU A N 1
ATOM 689 C CA . GLU A 1 89 ? 8.797 -1.980 6.451 1.00 97.94 89 GLU A CA 1
ATOM 690 C C . GLU A 1 89 ? 9.619 -1.457 5.256 1.00 97.94 89 GLU A C 1
ATOM 692 O O . GLU A 1 89 ? 10.832 -1.283 5.358 1.00 97.94 89 GLU A O 1
ATOM 697 N N . GLY A 1 90 ? 8.977 -1.201 4.111 1.00 97.62 90 GLY A N 1
ATOM 698 C CA . GLY A 1 90 ? 9.627 -0.622 2.936 1.00 97.62 90 GLY A CA 1
ATOM 699 C C . GLY A 1 90 ? 10.451 -1.600 2.097 1.00 97.62 90 GLY A C 1
ATOM 700 O O . GLY A 1 90 ? 11.239 -1.156 1.260 1.00 97.62 90 GLY A O 1
ATOM 701 N N . TRP A 1 91 ? 10.251 -2.915 2.246 1.00 98.00 91 TRP A N 1
ATOM 702 C CA . TRP A 1 91 ? 10.922 -3.938 1.425 1.00 98.00 91 TRP A CA 1
ATOM 703 C C . TRP A 1 91 ? 10.652 -3.779 -0.070 1.00 98.00 91 TRP A C 1
ATOM 705 O O . TRP A 1 91 ? 11.508 -4.093 -0.890 1.00 98.00 91 TRP A O 1
ATOM 715 N N . ALA A 1 92 ? 9.464 -3.287 -0.417 1.00 97.50 92 ALA A N 1
ATOM 716 C CA . ALA A 1 92 ? 9.056 -3.035 -1.792 1.00 97.50 92 ALA A CA 1
ATOM 717 C C . ALA A 1 92 ? 9.176 -1.552 -2.183 1.00 97.50 92 ALA A C 1
ATOM 719 O O . ALA A 1 92 ? 8.449 -1.086 -3.063 1.00 97.50 92 ALA A O 1
ATOM 720 N N . SER A 1 93 ? 10.065 -0.795 -1.523 1.00 97.25 93 SER A N 1
ATOM 721 C CA . SER A 1 93 ? 10.380 0.580 -1.930 1.00 97.25 93 SER A CA 1
ATOM 722 C C . SER A 1 93 ? 10.670 0.610 -3.437 1.00 97.25 93 SER A C 1
ATOM 724 O O . SER A 1 93 ? 11.423 -0.235 -3.920 1.00 97.25 93 SER A O 1
ATOM 726 N N . PRO A 1 94 ? 10.060 1.530 -4.204 1.00 96.56 94 PRO A N 1
ATOM 727 C CA . PRO A 1 94 ? 9.407 2.767 -3.769 1.00 96.56 94 PRO A CA 1
ATOM 728 C C . PRO A 1 94 ? 7.869 2.704 -3.687 1.00 96.56 94 PRO A C 1
ATOM 730 O O . PRO A 1 94 ? 7.220 3.754 -3.716 1.00 96.56 94 PRO A O 1
ATOM 733 N N . LEU A 1 95 ? 7.259 1.515 -3.619 1.00 97.25 95 LEU A N 1
ATOM 734 C CA . LEU A 1 95 ? 5.802 1.398 -3.495 1.00 97.25 95 LEU A CA 1
ATOM 735 C C . LEU A 1 95 ? 5.282 2.124 -2.250 1.00 97.25 95 LEU A C 1
ATOM 737 O O . LEU A 1 95 ? 5.892 2.097 -1.184 1.00 97.25 95 LEU A O 1
ATOM 741 N N . ARG A 1 96 ? 4.114 2.758 -2.396 1.00 96.56 96 ARG A N 1
ATOM 742 C CA . ARG A 1 96 ? 3.454 3.537 -1.331 1.00 96.56 96 ARG A CA 1
ATOM 743 C C . ARG A 1 96 ? 2.181 2.874 -0.798 1.00 96.56 96 ARG A C 1
ATOM 745 O O . ARG A 1 96 ? 1.406 3.504 -0.086 1.00 96.56 96 ARG A O 1
ATOM 752 N N . GLY A 1 97 ? 1.964 1.618 -1.172 1.00 97.75 97 GLY A N 1
ATOM 753 C CA . GLY A 1 97 ? 0.788 0.819 -0.855 1.00 97.75 97 GLY A CA 1
ATOM 754 C C . GLY A 1 97 ? 0.674 -0.369 -1.809 1.00 97.75 97 GLY A C 1
ATOM 755 O O . GLY A 1 97 ? 1.619 -0.684 -2.534 1.00 97.75 97 GLY A O 1
ATOM 756 N N . PHE A 1 98 ? -0.493 -1.014 -1.817 1.00 98.25 98 PHE A N 1
ATOM 757 C CA . PHE A 1 98 ? -0.818 -2.006 -2.840 1.00 98.25 98 PHE A CA 1
ATOM 758 C C . PHE A 1 98 ? -0.801 -1.370 -4.231 1.00 98.25 98 PHE A C 1
ATOM 760 O O . PHE A 1 98 ? -1.224 -0.224 -4.400 1.00 98.25 98 PHE A O 1
ATOM 767 N N . MET A 1 99 ? -0.337 -2.133 -5.220 1.00 98.19 99 MET A N 1
ATOM 768 C CA . MET A 1 99 ? -0.175 -1.646 -6.584 1.00 98.19 99 MET A CA 1
ATOM 769 C C . MET A 1 99 ? -1.501 -1.162 -7.168 1.00 98.19 99 MET A C 1
ATOM 771 O O . MET A 1 99 ? -2.511 -1.873 -7.150 1.00 98.19 99 MET A O 1
ATOM 775 N N . ARG A 1 100 ? -1.472 0.029 -7.765 1.00 96.81 100 ARG A N 1
ATOM 776 C CA . ARG A 1 100 ? -2.525 0.497 -8.673 1.00 96.81 100 ARG A CA 1
ATOM 777 C C . ARG A 1 100 ? -2.409 -0.214 -10.020 1.00 96.81 100 ARG A C 1
ATOM 779 O O . ARG A 1 100 ? -1.404 -0.852 -10.324 1.00 96.81 100 ARG A O 1
ATOM 786 N N . GLU A 1 101 ? -3.424 -0.057 -10.868 1.00 97.38 101 GLU A N 1
ATOM 787 C CA . GLU A 1 101 ? -3.471 -0.695 -12.192 1.00 97.38 101 GLU A CA 1
ATOM 788 C C . GLU A 1 101 ? -2.205 -0.430 -13.026 1.00 97.38 101 GLU A C 1
ATOM 790 O O . GLU A 1 101 ? -1.636 -1.348 -13.614 1.00 97.38 101 GLU A O 1
ATOM 795 N N . SER A 1 102 ? -1.710 0.809 -13.028 1.00 96.81 102 SER A N 1
ATOM 796 C CA . SER A 1 102 ? -0.509 1.183 -13.779 1.00 96.81 102 SER A CA 1
ATOM 797 C C . SER A 1 102 ? 0.761 0.491 -13.271 1.00 96.81 102 SER A C 1
ATOM 799 O O . SER A 1 102 ? 1.610 0.114 -14.079 1.00 96.81 102 SER A O 1
ATOM 801 N N . GLU A 1 103 ? 0.917 0.321 -11.959 1.00 97.94 103 GLU A N 1
ATOM 802 C CA . GLU A 1 103 ? 2.062 -0.357 -11.332 1.00 97.94 103 GLU A CA 1
ATOM 803 C C . GLU A 1 103 ? 1.976 -1.872 -11.534 1.00 97.94 103 GLU A C 1
ATOM 805 O O . GLU A 1 103 ? 2.971 -2.523 -11.863 1.00 97.94 103 GLU A O 1
ATOM 810 N N . PHE A 1 104 ? 0.765 -2.422 -11.425 1.00 98.38 104 PHE A N 1
ATOM 811 C CA . PHE A 1 104 ? 0.471 -3.826 -11.680 1.00 98.38 104 PHE A CA 1
ATOM 812 C C . PHE A 1 104 ? 0.814 -4.227 -13.120 1.00 98.38 104 PHE A C 1
ATOM 814 O O . PHE A 1 104 ? 1.561 -5.182 -13.335 1.00 98.38 104 PHE A O 1
ATOM 821 N N . LEU A 1 105 ? 0.334 -3.470 -14.113 1.00 98.38 105 LEU A N 1
ATOM 822 C CA . LEU A 1 105 ? 0.613 -3.740 -15.528 1.00 98.38 105 LEU A CA 1
ATOM 823 C C . LEU A 1 105 ? 2.107 -3.629 -15.846 1.00 98.38 105 LEU A C 1
ATOM 825 O O . LEU A 1 105 ? 2.648 -4.438 -16.598 1.00 98.38 105 LEU A O 1
ATOM 829 N N . GLN A 1 106 ? 2.796 -2.649 -15.260 1.00 98.12 106 GLN A N 1
ATOM 830 C CA . GLN A 1 106 ? 4.238 -2.501 -15.440 1.00 98.12 106 GLN A CA 1
ATOM 831 C C . GLN A 1 106 ? 5.020 -3.680 -14.853 1.00 98.12 106 GLN A C 1
ATOM 833 O O . GLN A 1 106 ? 5.910 -4.218 -15.514 1.00 98.12 106 GLN A O 1
ATOM 838 N N . THR A 1 107 ? 4.641 -4.122 -13.656 1.00 98.38 107 THR A N 1
ATOM 839 C CA . THR A 1 107 ? 5.208 -5.306 -13.001 1.00 98.38 107 THR A CA 1
ATOM 840 C C . THR A 1 107 ? 5.003 -6.553 -13.859 1.00 98.38 107 THR A C 1
ATOM 842 O O . THR A 1 107 ? 5.960 -7.273 -14.135 1.00 98.38 107 THR A O 1
ATOM 845 N N . LEU A 1 108 ? 3.782 -6.771 -14.357 1.00 98.12 108 LEU A N 1
ATOM 846 C CA . LEU A 1 108 ? 3.435 -7.951 -15.151 1.00 98.12 108 LEU A CA 1
ATOM 847 C C . LEU A 1 108 ? 4.169 -8.007 -16.499 1.00 98.12 108 LEU A C 1
ATOM 849 O O . LEU A 1 108 ? 4.595 -9.079 -16.924 1.00 98.12 108 LEU A O 1
ATOM 853 N N . HIS A 1 109 ? 4.300 -6.872 -17.189 1.00 98.19 109 HIS A N 1
ATOM 854 C CA . HIS A 1 109 ? 4.844 -6.836 -18.550 1.00 98.19 109 HIS A CA 1
ATOM 855 C C . HIS A 1 109 ? 6.343 -6.543 -18.624 1.00 98.19 109 HIS A C 1
ATOM 857 O O . HIS A 1 109 ? 6.989 -6.936 -19.595 1.00 98.19 109 HIS A O 1
ATOM 863 N N . PHE A 1 110 ? 6.901 -5.840 -17.638 1.00 97.94 110 PHE A N 1
ATOM 864 C CA . PHE A 1 110 ? 8.273 -5.332 -17.701 1.00 97.94 110 PHE A CA 1
ATOM 865 C C . PHE A 1 110 ? 9.128 -5.700 -16.495 1.00 97.94 110 PHE A C 1
ATOM 867 O O . PHE A 1 110 ? 10.293 -5.296 -16.464 1.00 97.94 110 PHE A O 1
ATOM 874 N N . SER A 1 111 ? 8.572 -6.392 -15.495 1.00 97.94 111 SER A N 1
ATOM 875 C CA . SER A 1 111 ? 9.258 -6.704 -14.237 1.00 97.94 111 SER A CA 1
ATOM 876 C C . SER A 1 111 ? 9.955 -5.480 -13.616 1.00 97.94 111 SER A C 1
ATOM 878 O O . SER A 1 111 ? 11.042 -5.585 -13.039 1.00 97.94 111 SER A O 1
ATOM 880 N N . SER A 1 112 ? 9.373 -4.290 -13.802 1.00 97.56 112 SER A N 1
ATOM 881 C CA . SER A 1 112 ? 9.932 -3.013 -13.357 1.00 97.56 112 SER A CA 1
ATOM 882 C C . SER A 1 112 ? 8.855 -1.957 -13.161 1.00 97.56 112 SER A C 1
ATOM 884 O O . SER A 1 112 ? 7.826 -1.998 -13.829 1.00 97.56 112 SER A O 1
ATOM 886 N N . LEU A 1 113 ? 9.130 -0.972 -12.305 1.00 97.56 113 LEU A N 1
ATOM 887 C CA . LEU A 1 113 ? 8.329 0.248 -12.176 1.00 97.56 113 LEU A CA 1
ATOM 888 C C . LEU A 1 113 ? 9.104 1.439 -12.728 1.00 97.56 113 LEU A C 1
ATOM 890 O O . LEU A 1 113 ? 10.305 1.574 -12.485 1.00 97.56 113 LEU A O 1
ATOM 894 N N . ARG A 1 114 ? 8.417 2.314 -13.466 1.00 96.75 114 ARG A N 1
ATOM 895 C CA . ARG A 1 114 ? 8.962 3.592 -13.928 1.00 96.75 114 ARG A CA 1
ATOM 896 C C . ARG A 1 114 ? 8.688 4.686 -12.899 1.00 96.75 114 ARG A C 1
ATOM 898 O O . ARG A 1 114 ? 7.535 4.931 -12.556 1.00 96.75 114 ARG A O 1
ATOM 905 N N . LEU A 1 115 ? 9.739 5.373 -12.463 1.00 94.50 115 LEU A N 1
ATOM 906 C CA . LEU A 1 115 ? 9.651 6.484 -11.516 1.00 94.50 115 LEU A CA 1
ATOM 907 C C . LEU A 1 115 ? 9.383 7.818 -12.228 1.00 94.50 115 LEU A C 1
ATOM 909 O O . LEU A 1 115 ? 9.493 7.930 -13.453 1.00 94.50 115 LEU A O 1
ATOM 913 N N . HIS A 1 116 ? 9.037 8.850 -11.452 1.00 90.62 116 HIS A N 1
ATOM 914 C CA . HIS A 1 116 ? 8.723 10.189 -11.971 1.00 90.62 116 HIS A CA 1
ATOM 915 C C . HIS A 1 116 ? 9.894 10.855 -12.709 1.00 90.62 116 HIS A C 1
ATOM 917 O O . HIS A 1 116 ? 9.668 11.611 -13.650 1.00 90.62 116 HIS A O 1
ATOM 923 N N . ASP A 1 117 ? 11.133 10.552 -12.321 1.00 91.00 117 ASP A N 1
ATOM 924 C CA . ASP A 1 117 ? 12.352 11.027 -12.989 1.00 91.00 117 ASP A CA 1
ATOM 925 C C . ASP A 1 117 ? 12.677 10.251 -14.283 1.00 91.00 117 ASP A C 1
ATOM 927 O O . ASP A 1 117 ? 13.648 10.550 -14.977 1.00 91.00 117 ASP A O 1
ATOM 931 N N . GLY A 1 118 ? 11.852 9.259 -14.633 1.00 92.75 118 GLY A N 1
ATOM 932 C CA . GLY A 1 118 ? 12.011 8.408 -15.805 1.00 92.75 118 GLY A CA 1
ATOM 933 C C . GLY A 1 118 ? 12.923 7.199 -15.599 1.00 92.75 118 GLY A C 1
ATOM 934 O O . GLY A 1 118 ? 12.992 6.366 -16.509 1.00 92.75 118 GLY A O 1
ATOM 935 N N . SER A 1 119 ? 13.572 7.068 -14.439 1.00 93.94 119 SER A N 1
ATOM 936 C CA . SER A 1 119 ? 14.344 5.880 -14.073 1.00 93.94 119 SER A CA 1
ATOM 937 C C . SER A 1 119 ? 13.436 4.662 -13.858 1.00 93.94 119 SER A C 1
ATOM 939 O O . SER A 1 119 ? 12.203 4.764 -13.835 1.00 93.94 119 SER A O 1
ATOM 941 N N . ARG A 1 120 ? 14.043 3.476 -13.765 1.00 96.44 120 ARG A N 1
ATOM 942 C CA . ARG A 1 120 ? 13.336 2.212 -13.541 1.00 96.44 120 ARG A CA 1
ATOM 943 C C . ARG A 1 120 ? 13.953 1.460 -12.377 1.00 96.44 120 ARG A C 1
ATOM 945 O O . ARG A 1 120 ? 15.175 1.388 -12.280 1.00 96.44 120 ARG A O 1
ATOM 952 N N . VAL A 1 121 ? 13.098 0.847 -11.574 1.00 97.25 121 VAL A N 1
ATOM 953 C CA . VAL A 1 121 ? 13.476 -0.057 -10.479 1.00 97.25 121 VAL A CA 1
ATOM 954 C C . VAL A 1 121 ? 12.933 -1.450 -10.760 1.00 97.25 121 VAL A C 1
ATOM 956 O O . VAL A 1 121 ? 11.930 -1.589 -11.468 1.00 97.25 121 VAL A O 1
ATOM 959 N N . ASN A 1 122 ? 13.601 -2.486 -10.252 1.00 97.88 122 ASN A N 1
ATOM 960 C CA . ASN A 1 122 ? 13.109 -3.851 -10.412 1.00 97.88 122 ASN A CA 1
ATOM 961 C C . ASN A 1 122 ? 11.836 -4.047 -9.584 1.00 97.88 122 ASN A C 1
ATOM 963 O O . ASN A 1 122 ? 11.777 -3.660 -8.424 1.00 97.88 122 ASN A O 1
ATOM 967 N N . MET A 1 123 ? 10.823 -4.657 -10.192 1.00 97.94 123 MET A N 1
ATOM 968 C CA . MET A 1 123 ? 9.607 -5.064 -9.499 1.00 97.94 123 MET A CA 1
ATOM 969 C C . MET A 1 123 ? 8.974 -6.188 -10.303 1.00 97.94 123 MET A C 1
ATOM 971 O O . MET A 1 123 ? 8.316 -5.949 -11.311 1.00 97.94 123 MET A O 1
ATOM 975 N N . SER A 1 124 ? 9.263 -7.426 -9.922 1.00 97.44 124 SER A N 1
ATOM 976 C CA . SER A 1 124 ? 8.929 -8.614 -10.720 1.00 97.44 124 SER A CA 1
ATOM 977 C C . SER A 1 124 ? 7.698 -9.371 -10.226 1.00 97.44 124 SER A C 1
ATOM 979 O O . SER A 1 124 ? 7.213 -10.260 -10.923 1.00 97.44 124 SER A O 1
ATOM 981 N N . VAL A 1 125 ? 7.183 -9.026 -9.043 1.00 98.06 125 VAL A N 1
ATOM 982 C CA . VAL A 1 125 ? 6.067 -9.724 -8.399 1.00 98.06 125 VAL A CA 1
ATOM 983 C C . VAL A 1 125 ? 4.956 -8.725 -8.071 1.00 98.06 125 VAL A C 1
ATOM 985 O O . VAL A 1 125 ? 5.230 -7.724 -7.410 1.00 98.06 125 VAL A O 1
ATOM 9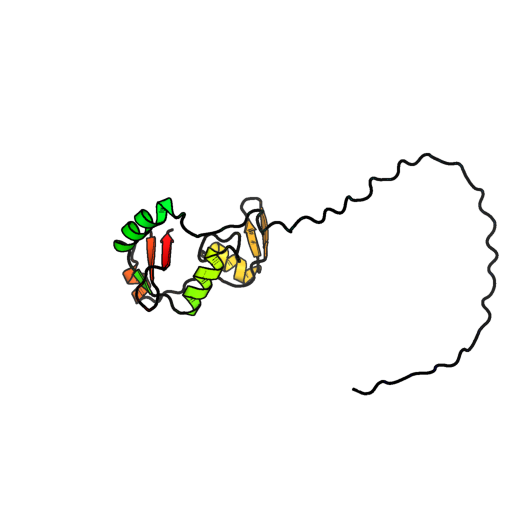88 N N . PRO A 1 126 ? 3.709 -8.973 -8.512 1.00 98.19 126 PRO A N 1
ATOM 989 C CA . PRO A 1 126 ? 2.568 -8.145 -8.144 1.00 98.19 126 PRO A CA 1
ATOM 990 C C . PRO A 1 126 ? 2.285 -8.158 -6.639 1.00 98.19 126 PRO A C 1
ATOM 992 O O . PRO A 1 126 ? 2.113 -9.226 -6.055 1.00 98.19 126 PRO A O 1
ATOM 995 N N . ILE A 1 127 ? 2.159 -6.974 -6.036 1.00 98.31 127 ILE A N 1
ATOM 996 C CA . ILE A 1 127 ? 1.742 -6.797 -4.637 1.00 98.31 127 ILE A CA 1
ATOM 997 C C . ILE A 1 127 ? 0.384 -6.098 -4.645 1.00 98.31 127 ILE A C 1
ATOM 999 O O . ILE A 1 127 ? 0.294 -4.872 -4.693 1.00 98.31 127 ILE A O 1
ATOM 1003 N N . VAL A 1 128 ? -0.684 -6.891 -4.664 1.00 98.00 128 VAL A N 1
ATOM 1004 C CA . VAL A 1 128 ? -2.067 -6.425 -4.843 1.00 98.00 128 VAL A CA 1
ATOM 1005 C C . VAL A 1 128 ? -2.971 -6.972 -3.746 1.00 98.00 128 VAL A C 1
ATOM 1007 O O . VAL A 1 128 ? -2.739 -8.066 -3.242 1.00 98.00 128 VAL A O 1
ATOM 1010 N N . LEU A 1 129 ? -4.024 -6.222 -3.418 1.00 97.31 129 LEU A N 1
ATOM 1011 C CA . LEU A 1 129 ? -5.100 -6.680 -2.544 1.00 97.31 129 LEU A CA 1
ATOM 1012 C C . LEU A 1 129 ? -6.308 -7.051 -3.407 1.00 97.31 129 LEU A C 1
ATOM 1014 O O . LEU A 1 129 ? -6.941 -6.180 -4.006 1.00 97.31 129 LEU A O 1
ATOM 1018 N N . ALA A 1 130 ? -6.608 -8.345 -3.497 1.00 94.50 130 ALA A N 1
ATOM 1019 C CA . ALA A 1 130 ? -7.765 -8.829 -4.240 1.00 94.50 130 ALA A CA 1
ATOM 1020 C C . ALA A 1 130 ? -9.038 -8.696 -3.397 1.00 94.50 130 ALA A C 1
ATOM 1022 O O . ALA A 1 130 ? -9.038 -9.025 -2.213 1.00 94.50 130 ALA A O 1
ATOM 1023 N N . LEU A 1 131 ? -10.127 -8.246 -4.023 1.00 93.94 131 LEU A N 1
ATOM 1024 C CA . LEU A 1 131 ? -11.442 -8.140 -3.395 1.00 93.94 131 LEU A CA 1
ATOM 1025 C C . LEU A 1 131 ? -12.474 -8.912 -4.209 1.00 93.94 131 LEU A C 1
ATOM 1027 O O . LEU A 1 131 ? -12.471 -8.845 -5.440 1.00 93.94 131 LEU A O 1
ATOM 1031 N N . ASP A 1 132 ? -13.378 -9.596 -3.517 1.00 93.69 132 ASP A N 1
ATOM 1032 C CA . ASP A 1 132 ? -14.582 -10.149 -4.129 1.00 93.69 132 ASP A CA 1
ATOM 1033 C C . ASP A 1 132 ? -15.656 -9.064 -4.359 1.00 93.69 132 ASP A C 1
ATOM 1035 O O . ASP A 1 132 ? -15.567 -7.932 -3.865 1.00 93.69 132 ASP A O 1
ATOM 1039 N N . ASP A 1 133 ? -16.704 -9.403 -5.110 1.00 95.44 133 ASP A N 1
ATOM 1040 C CA . ASP A 1 133 ? -17.783 -8.464 -5.440 1.00 95.44 133 ASP A CA 1
ATOM 1041 C C . ASP A 1 133 ? -18.567 -7.985 -4.201 1.00 95.44 133 ASP A C 1
ATOM 1043 O O . ASP A 1 133 ? -19.064 -6.851 -4.163 1.00 95.44 133 ASP A O 1
ATOM 1047 N N . LEU A 1 134 ? -18.659 -8.806 -3.148 1.00 93.25 134 LEU A N 1
ATOM 1048 C CA . LEU A 1 134 ? -19.318 -8.446 -1.887 1.00 93.25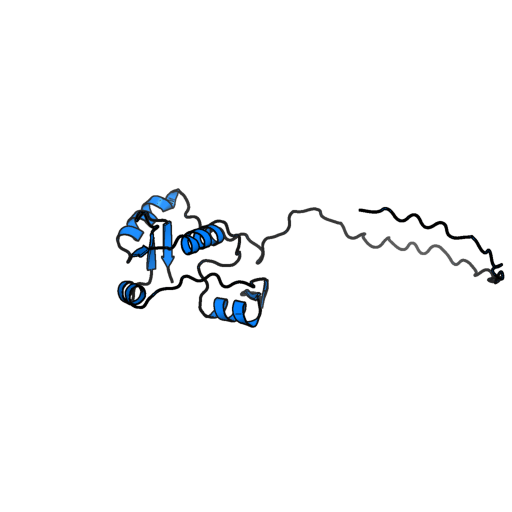 134 LEU A CA 1
ATOM 1049 C C . LEU A 1 134 ? -18.468 -7.474 -1.062 1.00 93.25 134 LEU A C 1
ATOM 1051 O O . LEU A 1 134 ? -19.001 -6.625 -0.349 1.00 93.25 134 LEU A O 1
ATOM 1055 N N . GLN A 1 135 ? -17.147 -7.597 -1.101 1.00 92.50 135 GLN A N 1
ATOM 1056 C CA . GLN A 1 135 ? -16.215 -6.657 -0.488 1.00 92.50 135 GLN A CA 1
ATOM 1057 C C . GLN A 1 135 ? -16.210 -5.349 -1.274 1.00 92.50 135 GLN A C 1
ATOM 1059 O O . GLN A 1 135 ? -16.377 -4.285 -0.683 1.00 92.50 135 GLN A O 1
ATOM 1064 N N . LYS A 1 136 ? -16.125 -5.416 -2.605 1.00 93.56 136 LYS A N 1
ATOM 1065 C CA . LYS A 1 136 ? -16.161 -4.240 -3.484 1.00 93.56 136 LYS A CA 1
ATOM 1066 C C . LYS A 1 136 ? -17.440 -3.421 -3.298 1.00 93.56 136 LYS A C 1
ATOM 1068 O O . LYS A 1 136 ? -17.377 -2.204 -3.154 1.00 93.56 136 LYS A O 1
ATOM 1073 N N . SER A 1 137 ? -18.597 -4.079 -3.248 1.00 93.69 137 SER A N 1
ATOM 1074 C CA . SER A 1 137 ? -19.879 -3.409 -2.979 1.00 93.69 137 SER A CA 1
ATOM 1075 C C . SER A 1 137 ? -19.947 -2.785 -1.581 1.00 93.69 137 SER A C 1
ATOM 1077 O O . SER A 1 137 ? -20.493 -1.693 -1.444 1.00 93.69 137 SER A O 1
ATOM 1079 N N . ARG A 1 138 ? -19.351 -3.420 -0.560 1.00 91.44 138 ARG A N 1
ATOM 1080 C CA . ARG A 1 138 ? -19.235 -2.854 0.799 1.00 91.44 138 ARG A CA 1
ATOM 1081 C C . ARG A 1 138 ? -18.351 -1.609 0.858 1.00 91.44 138 ARG A C 1
ATOM 1083 O O . ARG A 1 138 ? -18.653 -0.703 1.628 1.00 91.44 138 ARG A O 1
ATOM 1090 N N . VAL A 1 139 ? -17.279 -1.561 0.069 1.00 93.38 139 VAL A N 1
ATOM 1091 C CA . VAL A 1 139 ? -16.430 -0.365 -0.062 1.00 93.38 139 VAL A CA 1
ATOM 1092 C C . VAL A 1 139 ? -17.192 0.766 -0.755 1.00 93.38 139 VAL A C 1
ATOM 1094 O O . VAL A 1 139 ? -17.110 1.921 -0.332 1.00 93.38 139 VAL A O 1
ATOM 1097 N N . GLY A 1 140 ? -17.964 0.436 -1.794 1.00 91.81 140 GLY A N 1
ATOM 1098 C CA . GLY A 1 140 ? -18.788 1.396 -2.521 1.00 91.81 140 GLY A CA 1
ATOM 1099 C C . GLY A 1 140 ? -17.947 2.521 -3.126 1.00 91.81 140 GLY A C 1
ATOM 1100 O O . GLY A 1 140 ? -16.984 2.267 -3.842 1.00 91.81 140 GLY A O 1
ATOM 1101 N N . SER A 1 141 ? -18.319 3.768 -2.836 1.00 91.81 141 SER A N 1
ATOM 1102 C CA . SER A 1 141 ? -17.616 4.975 -3.291 1.00 91.81 141 SER A CA 1
ATOM 1103 C C . SER A 1 141 ? -16.686 5.575 -2.227 1.00 91.81 141 SER A C 1
ATOM 1105 O O . SER A 1 141 ? -16.387 6.769 -2.284 1.00 91.81 141 SER A O 1
ATOM 1107 N N . SER A 1 142 ? -16.299 4.801 -1.209 1.00 93.88 142 SER A N 1
ATOM 1108 C CA . SER A 1 142 ? -15.395 5.288 -0.165 1.00 93.88 142 SER A CA 1
ATOM 1109 C C . SER A 1 142 ? -13.993 5.524 -0.724 1.00 93.88 142 SER A C 1
ATOM 1111 O O . SER A 1 142 ? -13.454 4.679 -1.430 1.00 93.88 142 SER A O 1
ATOM 1113 N N . THR A 1 143 ? -13.375 6.648 -0.361 1.00 94.19 143 THR A N 1
ATOM 1114 C CA . THR A 1 143 ? -11.990 6.991 -0.737 1.00 94.19 143 THR A CA 1
ATOM 1115 C C . THR A 1 143 ? -10.946 6.380 0.200 1.00 94.19 143 THR A C 1
ATOM 1117 O O . THR A 1 143 ? -9.744 6.515 -0.025 1.00 94.19 143 THR A O 1
ATOM 1120 N N . ALA A 1 144 ? -11.396 5.733 1.278 1.00 96.56 144 ALA A N 1
ATOM 1121 C CA . ALA A 1 144 ? -10.542 5.008 2.202 1.00 96.56 144 ALA A CA 1
ATOM 1122 C C . ALA A 1 144 ? -11.266 3.804 2.811 1.00 96.56 144 ALA A C 1
ATOM 1124 O O . ALA A 1 144 ? -12.486 3.808 3.002 1.00 96.56 144 ALA A O 1
ATOM 1125 N N . VAL A 1 145 ? -10.497 2.777 3.149 1.00 97.38 145 VAL A N 1
ATOM 1126 C CA . VAL A 1 145 ? -10.969 1.548 3.792 1.00 97.38 145 VAL A CA 1
ATOM 1127 C C . VAL A 1 145 ? -10.054 1.210 4.966 1.00 97.38 145 VAL A C 1
ATOM 1129 O O . VAL A 1 145 ? -8.850 1.477 4.931 1.00 97.38 145 VAL A O 1
ATOM 1132 N N . ALA A 1 146 ? -10.618 0.618 6.013 1.00 98.00 146 ALA A N 1
ATOM 1133 C CA . ALA A 1 146 ? -9.849 0.054 7.115 1.00 98.00 146 ALA A CA 1
ATOM 1134 C C . ALA A 1 146 ? -9.542 -1.418 6.821 1.00 98.00 146 ALA A C 1
ATOM 1136 O O . ALA A 1 146 ? -10.446 -2.204 6.538 1.00 98.00 146 ALA A O 1
ATOM 1137 N N . LEU A 1 147 ? -8.272 -1.797 6.899 1.00 98.06 147 LEU A N 1
ATOM 1138 C CA . LEU A 1 147 ? -7.827 -3.180 6.786 1.00 98.06 147 LEU A CA 1
ATOM 1139 C C . LEU A 1 147 ? -7.745 -3.775 8.189 1.00 98.06 147 LEU A C 1
ATOM 1141 O O . LEU A 1 147 ? -7.072 -3.214 9.058 1.00 98.06 147 LEU A O 1
ATOM 1145 N N . VAL A 1 148 ? -8.443 -4.884 8.410 1.00 98.06 148 VAL A N 1
ATOM 1146 C CA . VAL A 1 148 ? -8.478 -5.587 9.697 1.00 98.06 148 VAL A CA 1
ATOM 1147 C C . VAL A 1 148 ? -7.980 -7.015 9.544 1.00 98.06 148 VAL A C 1
ATOM 1149 O O . VAL A 1 148 ? -8.135 -7.612 8.478 1.00 98.06 148 VAL A O 1
ATOM 1152 N N . ASP A 1 149 ? -7.393 -7.568 10.595 1.00 97.62 149 ASP A N 1
ATOM 1153 C CA . ASP A 1 149 ? -6.992 -8.972 10.613 1.00 97.62 149 ASP A CA 1
ATOM 1154 C C . ASP A 1 149 ? -8.190 -9.919 10.843 1.00 97.62 149 ASP A C 1
ATOM 1156 O O . ASP A 1 149 ? -9.362 -9.515 10.834 1.00 97.62 149 ASP A O 1
ATOM 1160 N N . ASP A 1 150 ? -7.901 -11.208 11.025 1.00 96.19 150 ASP A N 1
ATOM 1161 C CA . ASP A 1 150 ? -8.926 -12.221 11.293 1.00 96.19 150 ASP A CA 1
ATOM 1162 C C . ASP A 1 150 ? -9.631 -12.013 12.649 1.00 96.19 150 ASP A C 1
ATOM 1164 O O . ASP A 1 150 ? -10.839 -12.237 12.758 1.00 96.19 150 ASP A O 1
ATOM 1168 N N . GLY A 1 151 ? -8.913 -11.486 13.650 1.00 96.75 151 GLY A N 1
ATOM 1169 C CA . GLY A 1 151 ? -9.451 -11.105 14.962 1.00 96.75 151 GLY A CA 1
ATOM 1170 C C . GLY A 1 151 ? -10.338 -9.856 14.925 1.00 96.75 151 GLY A C 1
ATOM 1171 O O . GLY A 1 151 ? -11.135 -9.631 15.837 1.00 96.75 151 GLY A O 1
ATOM 1172 N N . GLY A 1 152 ? -10.268 -9.082 13.840 1.00 95.81 152 GLY A N 1
ATOM 1173 C CA . GLY A 1 152 ? -10.980 -7.818 13.672 1.00 95.81 152 GLY A CA 1
ATOM 1174 C C . GLY A 1 152 ? -10.203 -6.606 14.182 1.00 95.81 152 GLY A C 1
ATOM 1175 O O . GLY A 1 152 ? -10.765 -5.505 14.202 1.00 95.81 152 GLY A O 1
ATOM 1176 N N . ASP A 1 153 ? -8.936 -6.792 14.550 1.00 96.94 153 ASP A N 1
ATOM 1177 C CA . ASP A 1 153 ? -8.050 -5.719 14.975 1.00 96.94 153 ASP A CA 1
ATOM 1178 C C . ASP A 1 153 ? -7.604 -4.890 13.768 1.00 96.94 153 ASP A C 1
ATOM 1180 O O . ASP A 1 153 ? -7.394 -5.396 12.663 1.00 96.94 153 ASP A O 1
ATOM 1184 N N . LEU A 1 154 ? -7.496 -3.575 13.967 1.00 97.94 154 LEU A N 1
ATOM 1185 C CA . LEU A 1 154 ? -7.091 -2.649 12.915 1.00 97.94 154 LEU A CA 1
ATOM 1186 C C . LEU A 1 154 ? -5.606 -2.824 12.588 1.00 97.94 154 LEU A C 1
ATOM 1188 O O . LEU A 1 154 ? -4.753 -2.636 13.452 1.00 97.94 154 LEU A O 1
ATOM 1192 N N . VAL A 1 155 ? -5.313 -3.067 11.312 1.00 97.94 155 VAL A N 1
ATOM 1193 C CA . VAL A 1 155 ? -3.949 -3.230 10.799 1.00 97.94 155 VAL A CA 1
ATOM 1194 C C . VAL A 1 155 ? -3.494 -1.977 10.056 1.00 97.94 155 VAL A C 1
ATOM 1196 O O . VAL A 1 155 ? -2.423 -1.441 10.331 1.00 97.94 155 VAL A O 1
ATOM 1199 N N . ALA A 1 156 ? -4.302 -1.486 9.112 1.00 98.12 156 ALA A N 1
ATOM 1200 C CA . ALA A 1 156 ? -3.923 -0.369 8.251 1.00 98.12 156 ALA A CA 1
ATOM 1201 C C . ALA A 1 156 ? -5.141 0.406 7.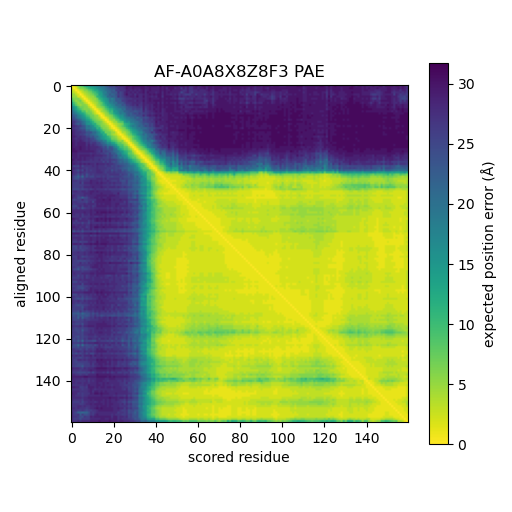732 1.00 98.12 156 ALA A C 1
ATOM 1203 O O . 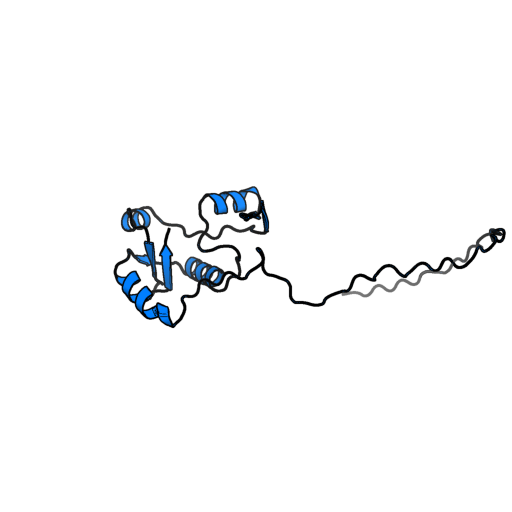ALA A 1 156 ? -6.279 -0.054 7.802 1.00 98.12 156 ALA A O 1
ATOM 1204 N N . ILE A 1 157 ? -4.888 1.590 7.175 1.00 98.06 157 ILE A N 1
ATOM 1205 C CA . ILE A 1 157 ? -5.862 2.342 6.378 1.00 98.06 157 ILE A CA 1
ATOM 1206 C C . ILE A 1 157 ? -5.326 2.390 4.955 1.00 98.06 157 ILE A C 1
ATOM 1208 O O . ILE A 1 157 ? -4.217 2.874 4.738 1.00 98.06 157 ILE A O 1
ATOM 1212 N N . LEU A 1 158 ? -6.118 1.915 4.000 1.00 97.06 158 LEU A N 1
ATOM 1213 C CA . LEU A 1 158 ? -5.819 2.046 2.580 1.00 97.06 158 LEU A CA 1
ATOM 1214 C C . LEU A 1 158 ? -6.652 3.202 2.029 1.00 97.06 158 LEU A C 1
ATOM 1216 O O . LEU A 1 158 ? -7.880 3.127 2.014 1.00 97.06 158 LEU A O 1
ATOM 1220 N N . SER A 1 159 ? -5.985 4.279 1.626 1.00 94.38 159 SER A N 1
ATOM 1221 C CA . SER A 1 159 ? -6.601 5.421 0.948 1.00 94.38 159 SER A CA 1
ATOM 1222 C C . SER A 1 159 ? -6.317 5.385 -0.551 1.00 94.38 159 SER A C 1
ATOM 1224 O O . SER A 1 159 ? -5.382 4.713 -0.989 1.00 94.38 159 SER A O 1
ATOM 1226 N N . GLU A 1 160 ? -7.125 6.106 -1.327 1.00 78.81 160 GLU A N 1
ATOM 1227 C CA . GLU A 1 160 ? -6.808 6.520 -2.706 1.00 78.81 160 GLU A CA 1
ATOM 1228 C C . GLU A 1 160 ? -5.403 7.145 -2.821 1.00 78.81 160 GLU A C 1
ATOM 1230 O O . GLU A 1 160 ? -4.999 7.891 -1.897 1.00 78.81 160 GLU A O 1
#

Organism: Salvia splendens (NCBI:txid180675)

Radius of gyration: 30.45 Å; Cα contacts (8 Å, |Δi|>4): 160; chains: 1; bounding box: 86×53×49 Å

Secondary structure (DSSP, 8-state):
------------PPPP---PPPPPP------PPPPPP----PPPPPGGGS----PPPHHHHHHHHHHHHTSPEEEPPHHHHHHHHHHHTTTTTT--SSPPHHHHHHHHHHSEEE-TTS-EEE--S-------HHHHHHHTT-SEEEEE-TT--EEEEEE-

Sequence (160 aa):
MAAITWASLHLKTPTPSLHFPNLPKPHSILTRPAPRPRIRASLIEPDGGTLVELMVKESEKLSKVKAAEQLPKIRLSAVDLQWVHVLSEGWASPLRGFMRESEFLQTLHFSSLRLHDGSRVNMSVPIVLALDDLQKSRVGSSTAVALVDDGGDLVAILSE

pLDDT: mean 84.69, std 20.51, range [31.47, 98.44]

Foldseek 3Di:
DDDDDDDDDDDDDDDDDDDDDDDDDDDDDPDDPDPDPPDDPDDDADVVRHQAAQDDDPVCVVVQVVVQVPFQEDEDDPVLLVLLVCQRRRVVPPDNDFDDPQRQVCLPPPQWDQDPVRDIDGHNDHSHDDDDPVSVVSNPPPQKHFYAYPVRHTDDIDGD

Solvent-accessible surface area (backbone atoms only — not comparable to full-atom values): 10469 Å² total; per-residue (Å²): 137,85,86,84,84,79,89,78,85,88,80,87,76,88,79,83,84,80,85,76,81,85,76,86,86,81,75,89,71,88,70,73,77,72,82,71,84,81,83,74,92,67,84,80,75,45,49,89,72,46,76,32,64,64,68,75,54,78,91,48,43,68,60,50,54,61,55,39,74,78,33,45,74,43,75,39,52,78,67,53,50,52,51,50,52,41,42,30,72,19,77,55,31,67,47,91,62,66,50,51,72,72,52,40,52,30,16,74,76,63,36,22,43,77,47,96,89,68,49,73,42,86,33,71,70,79,56,68,82,89,72,54,72,70,54,48,60,63,45,61,89,57,65,46,33,16,34,20,40,87,90,63,49,84,74,48,74,52,62,118

InterPro domains:
  IPR015947 PUA-like superfamily [SSF88697] (46-159)
  IPR025980 ATP-sulfurylase PUA-like domain [PF14306] (44-159)

Mean predicted aligned error: 12.78 Å

Nearest PDB structures (foldseek):
  4maf-assembly1_H  TM=9.926E-01  e=3.982E-15  Glycine max
  4maf-assembly4_F  TM=9.702E-01  e=7.722E-15  Glycine max
  8a8d-assembly1_A  TM=8.760E-01  e=6.364E-06  Methanothermococcus thermolithotrophicus DSM 2095
  8a8g-assembly1_A-2  TM=8.674E-01  e=6.364E-06  Methanothermococcus thermolithotrophicus DSM 2095
  8a8d-assembly1_B  TM=8.786E-01  e=1.319E-05  Methanothermococcus thermolithotrophicus DSM 2095